Protein AF-0000000068389224 (afdb_homodimer)

Radius of gyration: 17.7 Å; Cα contacts (8 Å, |Δi|>4): 353; chains: 2; bounding box: 31×52×35 Å

pLDDT: mean 90.7, std 8.37, range [50.19, 97.94]

Foldseek 3Di:
DQDPPAAWDADPVRQKIKGQHSVQKMAIAGHPRGSPWIFGWDDDPPDMDTDTPVDDDWDWDDPDPFWIDTPNDIGGDDD/DQDPPAAWDADPVRQKIKGQHSVQKMAIAGHPRGSPWIFGWDDDPHDMDTDTPVDDDWDWDDPDPFWIDTPNDIGGDDD

Secondary structure (DSSP, 8-state):
---TT-EEEEETTS-EEEEE-TTSEEEEEETTEEEEEEEEEEEETTEEEEEETTS-EEEEEEEETTEEEETTEEEEEE-/---TT-EEEEETTS-EEEEE-TTSEEEEEETTEEEEEEEEEEEETTEEEEEETTS-EEEEEEEETTEEEETTEEEEEE-

Organism: Agrobacterium fabrum (strain C58 / ATCC 33970) (NCBI:txid176299)

Structure (mmCIF, N/CA/C/O backbone):
data_AF-0000000068389224-model_v1
#
loop_
_entity.id
_entity.type
_entity.pdbx_description
1 polymer 'Agrobacterium tumefaciens protein Atu4866'
#
loop_
_atom_site.group_PDB
_atom_site.id
_atom_site.type_symbol
_atom_site.label_atom_id
_atom_site.label_alt_id
_atom_site.label_comp_id
_atom_site.label_asym_id
_atom_site.label_entity_id
_atom_site.label_seq_id
_atom_site.pdbx_PDB_ins_code
_atom_site.Cartn_x
_atom_site.Cartn_y
_atom_site.Cartn_z
_atom_site.occupancy
_atom_site.B_iso_or_equiv
_atom_site.auth_seq_id
_atom_site.auth_comp_id
_atom_site.auth_asym_id
_atom_site.auth_atom_id
_atom_site.pdbx_PDB_model_num
ATOM 1 N N . MET A 1 1 ? -2.867 -9.984 12.797 1 50.19 1 MET A N 1
ATOM 2 C CA . MET A 1 1 ? -2.145 -11.25 12.719 1 50.19 1 MET A CA 1
ATOM 3 C C . MET A 1 1 ? -1.495 -11.43 11.352 1 50.19 1 MET A C 1
ATOM 5 O O . MET A 1 1 ? -2 -10.922 10.352 1 50.19 1 MET A O 1
ATOM 9 N N . GLN A 1 2 ? -0.169 -11.75 11.273 1 74.44 2 GLN A N 1
ATOM 10 C CA . GLN A 1 2 ? 0.555 -11.977 10.023 1 74.44 2 GLN A CA 1
ATOM 11 C C . GLN A 1 2 ? -0.092 -13.094 9.211 1 74.44 2 GLN A C 1
ATOM 13 O O . GLN A 1 2 ? -0.485 -14.125 9.758 1 74.44 2 GLN A O 1
ATOM 18 N N . HIS A 1 3 ? -0.631 -12.82 8.133 1 87 3 HIS A N 1
ATOM 19 C CA . HIS A 1 3 ? -1.181 -13.844 7.25 1 87 3 HIS A CA 1
ATOM 20 C C . HIS A 1 3 ? -0.167 -14.953 6.996 1 87 3 HIS A C 1
ATOM 22 O O . HIS A 1 3 ? 1.04 -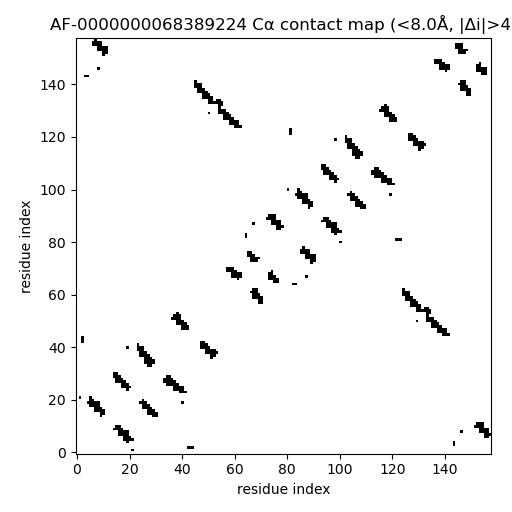14.742 7.129 1 87 3 HIS A O 1
ATOM 28 N N . PRO A 1 4 ? -0.625 -16.234 6.711 1 93.38 4 PRO A N 1
ATOM 29 C CA . PRO A 1 4 ? 0.262 -17.391 6.59 1 93.38 4 PRO A CA 1
ATOM 30 C C . PRO A 1 4 ? 0.916 -17.484 5.215 1 93.38 4 PRO A C 1
ATOM 32 O O . PRO A 1 4 ? 1.552 -18.5 4.902 1 93.38 4 PRO A O 1
ATOM 35 N N . TYR A 1 5 ? 0.88 -16.453 4.418 1 96.31 5 TYR A N 1
ATOM 36 C CA . TYR A 1 5 ? 1.229 -16.609 3.008 1 96.31 5 TYR A CA 1
ATOM 37 C C . TYR A 1 5 ? 2.609 -16.031 2.721 1 96.31 5 TYR A C 1
ATOM 39 O O . TYR A 1 5 ? 3.039 -15.977 1.565 1 96.31 5 TYR A O 1
ATOM 47 N N . VAL A 1 6 ? 3.322 -15.625 3.676 1 96.25 6 VAL A N 1
ATOM 48 C CA . VAL A 1 6 ? 4.699 -15.172 3.488 1 96.25 6 VAL A CA 1
ATOM 49 C C . VAL A 1 6 ? 5.52 -16.281 2.834 1 96.25 6 VAL A C 1
ATOM 51 O O . VAL A 1 6 ? 5.395 -17.453 3.199 1 96.25 6 VAL A O 1
ATOM 54 N N . GLY A 1 7 ? 6.375 -15.922 1.866 1 96.69 7 GLY A N 1
ATOM 55 C CA . GLY A 1 7 ? 7.207 -16.906 1.184 1 96.69 7 GLY A CA 1
ATOM 56 C C . GLY A 1 7 ? 7.32 -16.656 -0.308 1 96.69 7 GLY A C 1
ATOM 57 O O . GLY A 1 7 ? 7.004 -15.562 -0.786 1 96.69 7 GLY A O 1
ATOM 58 N N . ILE A 1 8 ? 7.855 -17.641 -0.948 1 97.94 8 ILE A N 1
ATOM 59 C CA . ILE A 1 8 ? 8.133 -17.516 -2.375 1 97.94 8 ILE A CA 1
ATOM 60 C C . ILE A 1 8 ? 7.035 -18.219 -3.178 1 97.94 8 ILE A C 1
ATOM 62 O O . ILE A 1 8 ? 6.668 -19.359 -2.883 1 97.94 8 ILE A O 1
ATOM 66 N N . TRP A 1 9 ? 6.52 -17.562 -4.145 1 97.81 9 TRP A N 1
ATOM 67 C CA . TRP A 1 9 ? 5.477 -18.031 -5.051 1 97.81 9 TRP A CA 1
ATOM 68 C C . TRP A 1 9 ? 5.949 -17.984 -6.5 1 97.81 9 TRP A C 1
ATOM 70 O O . TRP A 1 9 ? 6.492 -16.969 -6.949 1 97.81 9 TRP A O 1
ATOM 80 N N . VAL A 1 10 ? 5.758 -19.031 -7.215 1 97.75 10 VAL A N 1
ATOM 81 C CA . VAL A 1 10 ? 6.297 -19.172 -8.562 1 97.75 10 VAL A CA 1
ATOM 82 C C . VAL A 1 10 ? 5.207 -19.656 -9.516 1 97.75 10 VAL A C 1
ATOM 84 O O . VAL A 1 10 ? 4.395 -20.516 -9.148 1 97.75 10 VAL A O 1
ATOM 87 N N . THR A 1 11 ? 5.207 -19.078 -10.758 1 97.25 11 THR A N 1
ATOM 88 C CA . THR A 1 11 ? 4.258 -19.547 -11.758 1 97.25 11 THR A CA 1
ATOM 89 C C . THR A 1 11 ? 4.609 -20.969 -12.211 1 97.25 11 THR A C 1
ATOM 91 O O . THR A 1 11 ? 5.742 -21.422 -12.023 1 97.25 11 THR A O 1
ATOM 94 N N . ALA A 1 12 ? 3.58 -21.625 -12.758 1 93.31 12 ALA A N 1
ATOM 95 C CA . ALA A 1 12 ? 3.748 -23.016 -13.164 1 93.31 12 ALA A CA 1
ATOM 96 C C . ALA A 1 12 ? 4.922 -23.156 -14.133 1 93.31 12 ALA A C 1
ATOM 98 O O . ALA A 1 12 ? 5.648 -24.156 -14.086 1 93.31 12 ALA A O 1
ATOM 99 N N . ASP A 1 13 ? 5.102 -22.141 -14.93 1 93.19 13 ASP A N 1
ATOM 100 C CA . ASP A 1 13 ? 6.156 -22.219 -15.938 1 93.19 13 ASP A CA 1
ATOM 101 C C . ASP A 1 13 ? 7.496 -21.766 -15.367 1 93.19 13 ASP A C 1
ATOM 103 O O . ASP A 1 13 ? 8.516 -21.797 -16.062 1 93.19 13 ASP A O 1
ATOM 107 N N . GLY A 1 14 ? 7.504 -21.375 -14.18 1 94.06 14 GLY A N 1
ATOM 108 C CA . GLY A 1 14 ? 8.734 -20.984 -13.508 1 94.06 14 GLY A CA 1
ATOM 109 C C . GLY A 1 14 ? 9.258 -19.625 -13.945 1 94.06 14 GLY A C 1
ATOM 110 O O . GLY A 1 14 ? 10.336 -19.219 -13.531 1 94.06 14 GLY A O 1
ATOM 111 N N . ARG A 1 15 ? 8.586 -18.859 -14.727 1 94.06 15 ARG A N 1
ATOM 112 C CA . ARG A 1 15 ? 9.078 -17.641 -15.344 1 94.06 15 ARG A CA 1
ATOM 113 C C . ARG A 1 15 ? 8.938 -16.453 -14.391 1 94.06 15 ARG A C 1
ATOM 115 O O . ARG A 1 15 ? 9.703 -15.492 -14.469 1 94.06 15 ARG A O 1
ATOM 122 N N . ILE A 1 16 ? 7.887 -16.469 -13.625 1 95.06 16 ILE A N 1
ATOM 123 C CA . ILE A 1 16 ? 7.645 -15.375 -12.688 1 95.06 16 ILE A CA 1
ATOM 124 C C . ILE A 1 16 ? 7.793 -15.883 -11.258 1 95.06 16 ILE A C 1
ATOM 126 O O . ILE A 1 16 ? 7.191 -16.891 -10.883 1 95.06 16 ILE A O 1
ATOM 130 N N . ARG A 1 17 ? 8.641 -15.219 -10.5 1 96.38 17 ARG A N 1
ATOM 131 C CA . ARG A 1 17 ? 8.914 -15.531 -9.102 1 96.38 17 ARG A CA 1
ATOM 132 C C . ARG A 1 17 ? 8.641 -14.32 -8.211 1 96.38 17 ARG A C 1
ATOM 134 O O . ARG A 1 17 ? 9.219 -13.25 -8.414 1 96.38 17 ARG A O 1
ATOM 141 N N . GLN A 1 18 ? 7.75 -14.539 -7.309 1 96.94 18 GLN A N 1
ATOM 142 C CA . GLN A 1 18 ? 7.383 -13.461 -6.395 1 96.94 18 GLN A CA 1
ATOM 143 C C . GLN A 1 18 ? 7.652 -13.859 -4.945 1 96.94 18 GLN A C 1
ATOM 145 O O . GLN A 1 18 ? 7.242 -14.93 -4.5 1 96.94 18 GLN A O 1
ATOM 150 N N . GLU A 1 19 ? 8.305 -12.984 -4.258 1 97.44 19 GLU A N 1
ATOM 151 C CA . GLU A 1 19 ? 8.516 -13.164 -2.826 1 97.44 19 GLU A CA 1
ATOM 152 C C . GLU A 1 19 ? 7.621 -12.234 -2.014 1 97.44 19 GLU A C 1
ATOM 154 O O . GLU A 1 19 ? 7.676 -11.016 -2.184 1 97.44 19 GLU A O 1
ATOM 159 N N . LEU A 1 20 ? 6.75 -12.82 -1.225 1 96.81 20 LEU A N 1
ATOM 160 C CA . LEU A 1 20 ? 6.004 -12.07 -0.22 1 96.81 20 LEU A CA 1
ATOM 161 C C . LEU A 1 20 ? 6.773 -12.008 1.097 1 96.81 20 LEU A C 1
ATOM 163 O O . LEU A 1 20 ? 6.969 -13.039 1.75 1 96.81 20 LEU A O 1
ATOM 167 N N . LEU A 1 21 ? 7.176 -10.828 1.477 1 95.75 21 LEU A N 1
ATOM 168 C CA . LEU A 1 21 ? 8 -10.633 2.664 1 95.75 21 LEU A CA 1
ATOM 169 C C . LEU A 1 21 ? 7.137 -10.328 3.883 1 95.75 21 LEU A C 1
ATOM 171 O O . LEU A 1 21 ? 6.039 -9.781 3.748 1 95.75 21 LEU A O 1
ATOM 175 N N . PRO A 1 22 ? 7.633 -10.617 5.066 1 92.94 22 PRO A N 1
ATOM 176 C CA . PRO A 1 22 ? 6.848 -10.422 6.289 1 92.94 22 PRO A CA 1
ATOM 177 C C . PRO A 1 22 ? 6.566 -8.945 6.574 1 92.94 22 PRO A C 1
ATOM 179 O O . PRO A 1 22 ? 5.664 -8.625 7.355 1 92.94 22 PRO A O 1
ATOM 182 N N . ASN A 1 23 ? 7.277 -8.102 5.914 1 85.62 23 ASN A N 1
ATOM 183 C CA . ASN A 1 23 ? 7.086 -6.684 6.188 1 85.62 23 ASN A CA 1
ATOM 184 C C . ASN A 1 23 ? 6.035 -6.074 5.266 1 85.62 23 ASN A C 1
ATOM 186 O O . ASN A 1 23 ? 5.879 -4.852 5.219 1 85.62 23 ASN A O 1
ATOM 190 N N . GLY A 1 24 ? 5.422 -6.906 4.48 1 89.31 24 GLY A N 1
ATOM 191 C CA . GLY A 1 24 ? 4.332 -6.426 3.645 1 89.31 24 GLY A CA 1
ATOM 192 C C . GLY A 1 24 ? 4.785 -6 2.26 1 89.31 24 GLY A C 1
ATOM 193 O O . GLY A 1 24 ? 4.004 -5.434 1.492 1 89.31 24 GLY A O 1
ATOM 194 N N . ARG A 1 25 ? 6.031 -6.238 2.057 1 90.69 25 ARG A N 1
ATOM 195 C CA . ARG A 1 25 ? 6.543 -5.918 0.728 1 90.69 25 ARG A CA 1
ATOM 196 C C . ARG A 1 25 ? 6.609 -7.164 -0.148 1 90.69 25 ARG A C 1
ATOM 198 O O . ARG A 1 25 ? 6.648 -8.289 0.362 1 90.69 25 ARG A O 1
ATOM 205 N N . TYR A 1 26 ? 6.562 -7.012 -1.449 1 94.31 26 TYR A N 1
ATOM 206 C CA . TYR A 1 26 ? 6.828 -8.102 -2.383 1 94.31 26 TYR A CA 1
ATOM 207 C C . TYR A 1 26 ? 7.902 -7.707 -3.387 1 94.31 26 TYR A C 1
ATOM 209 O O . TYR A 1 26 ? 8.133 -6.52 -3.625 1 94.31 26 TYR A O 1
ATOM 217 N N . ASP A 1 27 ? 8.602 -8.664 -3.859 1 96.12 27 ASP A N 1
ATOM 218 C CA . ASP A 1 27 ? 9.602 -8.57 -4.918 1 96.12 27 ASP A CA 1
ATOM 219 C C . ASP A 1 27 ? 9.367 -9.641 -5.988 1 96.12 27 ASP A C 1
ATOM 221 O O . ASP A 1 27 ? 9.281 -10.828 -5.676 1 96.12 27 ASP A O 1
ATOM 225 N N . GLU A 1 28 ? 9.18 -9.156 -7.23 1 95.44 28 GLU A N 1
ATOM 226 C CA . GLU A 1 28 ? 8.867 -10.078 -8.32 1 95.44 28 GLU A CA 1
ATOM 227 C C . GLU A 1 28 ? 9.961 -10.062 -9.391 1 95.44 28 GLU A C 1
ATOM 229 O O . GLU A 1 28 ? 10.383 -8.992 -9.836 1 95.44 28 GLU A O 1
ATOM 234 N N . ALA A 1 29 ? 10.438 -11.266 -9.641 1 95.75 29 ALA A N 1
ATOM 235 C CA . ALA A 1 29 ? 11.383 -11.477 -10.742 1 95.75 29 ALA A CA 1
ATOM 236 C C . ALA A 1 29 ? 10.688 -12.109 -11.945 1 95.75 29 ALA A C 1
ATOM 238 O O . ALA A 1 29 ? 9.82 -12.977 -11.789 1 95.75 29 ALA A O 1
ATOM 239 N N . ARG A 1 30 ? 10.992 -11.672 -13.07 1 94.69 30 ARG A N 1
ATOM 240 C CA . ARG A 1 30 ? 10.477 -12.219 -14.32 1 94.69 30 ARG A CA 1
ATOM 241 C C . ARG A 1 30 ? 11.609 -12.648 -15.242 1 94.69 30 ARG A C 1
ATOM 243 O O . ARG A 1 30 ? 12.25 -11.805 -15.883 1 94.69 30 ARG A O 1
ATOM 250 N N . GLY A 1 31 ? 11.602 -14 -15.375 1 93.12 31 GLY A N 1
ATOM 251 C CA . GLY A 1 31 ? 12.727 -14.508 -16.156 1 93.12 31 GLY A CA 1
ATOM 252 C C . GLY A 1 31 ? 14.07 -14.102 -15.594 1 93.12 31 GLY A C 1
ATOM 253 O O . GLY A 1 31 ? 14.375 -14.383 -14.43 1 93.12 31 GLY A O 1
ATOM 254 N N . ASN A 1 32 ? 14.805 -13.414 -16.391 1 91.69 32 ASN A N 1
ATOM 255 C CA . ASN A 1 32 ? 16.141 -13.008 -15.992 1 91.69 32 ASN A CA 1
ATOM 256 C C . ASN A 1 32 ? 16.141 -11.633 -15.328 1 91.69 32 ASN A C 1
ATOM 258 O O . ASN A 1 32 ? 17.172 -11.156 -14.867 1 91.69 32 ASN A O 1
ATOM 262 N N . ARG A 1 33 ? 15.094 -11.047 -15.391 1 92.19 33 ARG A N 1
ATOM 263 C CA . ARG A 1 33 ? 14.984 -9.734 -14.766 1 92.19 33 ARG A CA 1
ATOM 264 C C . ARG A 1 33 ? 14.664 -9.852 -13.281 1 92.19 33 ARG A C 1
ATOM 266 O O . ARG A 1 33 ? 13.523 -10.141 -12.906 1 92.19 33 ARG A O 1
ATOM 273 N N . LYS A 1 34 ? 15.648 -9.57 -12.5 1 93.44 34 LYS A N 1
ATOM 274 C CA . LYS A 1 34 ? 15.438 -9.57 -11.055 1 93.44 34 LYS A CA 1
ATOM 275 C C . LYS A 1 34 ? 14.734 -8.297 -10.602 1 93.44 34 LYS A C 1
ATOM 277 O O . LYS A 1 34 ? 14.891 -7.238 -11.219 1 93.44 34 LYS A O 1
ATOM 282 N N . SER A 1 35 ? 13.922 -8.406 -9.609 1 94.56 35 SER A N 1
ATOM 283 C CA . SER A 1 35 ? 13.211 -7.262 -9.039 1 94.56 35 SER A CA 1
ATOM 284 C C . SER A 1 35 ? 12.492 -6.465 -10.125 1 94.56 35 SER A C 1
ATOM 286 O O . SER A 1 35 ? 12.562 -5.234 -10.148 1 94.56 35 SER A O 1
ATOM 288 N N . ALA A 1 36 ? 11.961 -7.145 -11.109 1 90.75 36 ALA A N 1
ATOM 289 C CA . ALA A 1 36 ? 11.188 -6.52 -12.18 1 90.75 36 ALA A CA 1
ATOM 290 C C . ALA A 1 36 ? 10.07 -5.652 -11.609 1 90.75 36 ALA A C 1
ATOM 292 O O . ALA A 1 36 ? 9.773 -4.582 -12.148 1 90.75 36 ALA A O 1
ATOM 293 N N . TYR A 1 37 ? 9.344 -6.152 -10.617 1 89.06 37 TYR A N 1
ATOM 294 C CA . TYR A 1 37 ? 8.281 -5.422 -9.93 1 89.06 37 TYR A CA 1
ATOM 295 C C . TYR A 1 37 ? 8.445 -5.516 -8.414 1 89.06 37 TYR A C 1
ATOM 297 O O . TYR A 1 37 ? 8.719 -6.594 -7.883 1 89.06 37 TYR A O 1
ATOM 305 N N . GLN A 1 38 ? 8.445 -4.406 -7.754 1 90.75 38 GLN A N 1
ATOM 306 C CA . GLN A 1 38 ? 8.445 -4.293 -6.301 1 90.75 38 GLN A CA 1
AT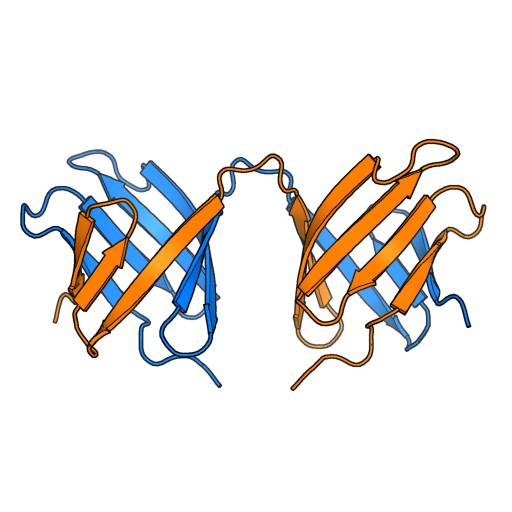OM 307 C C . GLN A 1 38 ? 7.293 -3.414 -5.82 1 90.75 38 GLN A C 1
ATOM 309 O O . GLN A 1 38 ? 6.848 -2.518 -6.539 1 90.75 38 GLN A O 1
ATOM 314 N N . GLY A 1 39 ? 6.824 -3.793 -4.672 1 87.62 39 GLY A N 1
ATOM 315 C CA . GLY A 1 39 ? 5.77 -2.99 -4.078 1 87.62 39 GLY A CA 1
ATOM 316 C C . GLY A 1 39 ? 5.285 -3.531 -2.746 1 87.62 39 GLY A C 1
ATOM 317 O O . GLY A 1 39 ? 6.02 -4.234 -2.051 1 87.62 39 GLY A O 1
ATOM 318 N N . ARG A 1 40 ? 4.211 -3.113 -2.346 1 87.06 40 ARG A N 1
ATOM 319 C CA . ARG A 1 40 ? 3.582 -3.551 -1.104 1 87.06 40 ARG A CA 1
ATOM 320 C C . ARG A 1 40 ? 2.396 -4.469 -1.385 1 87.06 40 ARG A C 1
ATOM 322 O O . ARG A 1 40 ? 1.831 -4.445 -2.48 1 87.06 40 ARG A O 1
ATOM 329 N N . TYR A 1 41 ? 2.086 -5.273 -0.453 1 88.44 41 TYR A N 1
ATOM 330 C CA . TYR A 1 41 ? 0.876 -6.082 -0.534 1 88.44 41 TYR A CA 1
ATOM 331 C C . TYR A 1 41 ? 0.179 -6.16 0.819 1 88.44 41 TYR A C 1
ATOM 333 O O . TYR A 1 41 ? 0.796 -5.91 1.857 1 88.44 41 TYR A O 1
ATOM 341 N N . GLU A 1 42 ? -1.075 -6.406 0.81 1 85.62 42 GLU A N 1
ATOM 342 C CA . GLU A 1 42 ? -1.892 -6.695 1.984 1 85.62 42 GLU A CA 1
ATOM 343 C C . GLU A 1 42 ? -2.777 -7.918 1.752 1 85.62 42 GLU A C 1
ATOM 345 O O . GLU A 1 42 ? -3.33 -8.094 0.664 1 85.62 42 GLU A O 1
ATOM 350 N N . VAL A 1 43 ? -2.904 -8.711 2.879 1 89.44 43 VAL A N 1
ATOM 351 C CA . VAL A 1 43 ? -3.766 -9.883 2.803 1 89.44 43 VAL A CA 1
ATOM 352 C C . VAL A 1 43 ? -4.949 -9.727 3.756 1 89.44 43 VAL A C 1
ATOM 354 O O . VAL A 1 43 ? -4.766 -9.398 4.93 1 89.44 43 VAL A O 1
ATOM 357 N N . ARG A 1 44 ? -6.086 -9.945 3.254 1 84.06 44 ARG A N 1
ATOM 358 C CA . ARG A 1 44 ? -7.32 -10.023 4.027 1 84.06 44 ARG A CA 1
ATOM 359 C C . ARG A 1 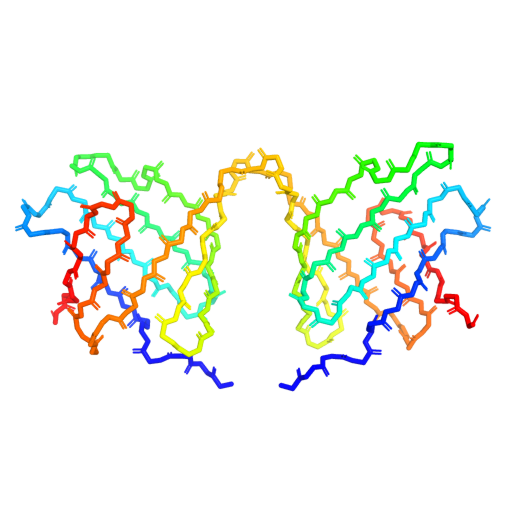44 ? -8.047 -11.336 3.768 1 84.06 44 ARG A C 1
ATOM 361 O O . ARG A 1 44 ? -8.664 -11.516 2.711 1 84.06 44 ARG A O 1
ATOM 368 N N . GLY A 1 45 ? -7.977 -12.141 4.883 1 91.31 45 GLY A N 1
ATOM 369 C CA . GLY A 1 45 ? -8.461 -13.484 4.621 1 91.31 45 GLY A CA 1
ATOM 370 C C . GLY A 1 45 ? -7.664 -14.211 3.547 1 91.31 45 GLY A C 1
ATOM 371 O O . GLY A 1 45 ? -6.457 -14.414 3.695 1 91.31 45 GLY A O 1
ATOM 372 N N . ALA A 1 46 ? -8.367 -14.539 2.424 1 94.31 46 ALA A N 1
ATOM 373 C CA . ALA A 1 46 ? -7.703 -15.234 1.323 1 94.31 46 ALA A CA 1
ATOM 374 C C . ALA A 1 46 ? -7.473 -14.297 0.141 1 94.31 46 ALA A C 1
ATOM 376 O O . ALA A 1 46 ? -7.09 -14.742 -0.945 1 94.31 46 ALA A O 1
ATOM 377 N N . HIS A 1 47 ? -7.711 -13.008 0.311 1 92.56 47 HIS A N 1
ATOM 378 C CA . HIS A 1 47 ? -7.57 -12.023 -0.751 1 92.56 47 HIS A CA 1
ATOM 379 C C . HIS A 1 47 ? -6.309 -11.188 -0.559 1 92.56 47 HIS A C 1
ATOM 381 O O . HIS A 1 47 ? -6 -10.766 0.56 1 92.56 47 HIS A O 1
ATOM 387 N N . ILE A 1 48 ? -5.633 -11 -1.721 1 93.06 48 ILE A N 1
ATOM 388 C CA . ILE A 1 48 ? -4.418 -10.195 -1.663 1 93.06 48 ILE A CA 1
ATOM 389 C C . ILE A 1 48 ? -4.551 -9 -2.604 1 93.06 48 ILE A C 1
ATOM 391 O O . ILE A 1 48 ? -5.062 -9.133 -3.719 1 93.06 48 ILE A O 1
ATOM 395 N N . ASN A 1 49 ? -4.082 -7.809 -2.125 1 88.12 49 ASN A N 1
ATOM 396 C CA . ASN A 1 49 ? -3.934 -6.602 -2.928 1 88.12 49 ASN A CA 1
ATOM 397 C C . ASN A 1 49 ? -2.469 -6.188 -3.051 1 88.12 49 ASN A C 1
ATOM 399 O O . ASN A 1 49 ? -1.716 -6.258 -2.078 1 88.12 49 ASN A O 1
ATOM 403 N N . TYR A 1 50 ? -2.094 -5.812 -4.328 1 89.12 50 TYR A N 1
ATOM 404 C CA . TYR A 1 50 ? -0.74 -5.352 -4.617 1 89.12 50 TYR A CA 1
ATOM 405 C C . TYR A 1 50 ? -0.734 -3.871 -4.984 1 89.12 50 TYR A C 1
ATOM 407 O O . TYR A 1 50 ? -1.631 -3.396 -5.684 1 89.12 50 TYR A O 1
ATOM 415 N N . TRP A 1 51 ? 0.348 -3.182 -4.535 1 83.25 51 TRP A N 1
ATOM 416 C CA . TRP A 1 51 ? 0.642 -1.806 -4.918 1 83.25 51 TRP A CA 1
ATOM 417 C C . TRP A 1 51 ? 2.096 -1.66 -5.355 1 83.25 51 TRP A C 1
ATOM 419 O O . TRP A 1 51 ? 3.014 -1.848 -4.551 1 83.25 51 TRP A O 1
ATOM 429 N N . ASP A 1 52 ? 2.215 -1.319 -6.617 1 82.06 52 ASP A N 1
ATOM 430 C CA . ASP A 1 52 ? 3.582 -1.155 -7.098 1 82.06 52 ASP A CA 1
ATOM 431 C C . ASP A 1 52 ? 4.207 0.125 -6.547 1 82.06 52 ASP A C 1
ATOM 433 O O . ASP A 1 52 ? 3.494 1.052 -6.156 1 82.06 52 ASP A O 1
ATOM 437 N N . ASP A 1 53 ? 5.508 0.1 -6.406 1 78.94 53 ASP A N 1
ATOM 438 C CA . ASP A 1 53 ? 6.227 1.277 -5.926 1 78.94 53 ASP A CA 1
ATOM 439 C C . ASP A 1 53 ? 6.156 2.414 -6.941 1 78.94 53 ASP A C 1
ATOM 441 O O . ASP A 1 53 ? 6.488 3.559 -6.621 1 78.94 53 ASP A O 1
ATOM 445 N N . THR A 1 54 ? 5.887 2.109 -8.141 1 71.06 54 THR A N 1
ATOM 446 C CA . THR A 1 54 ? 5.887 3.16 -9.156 1 71.06 54 THR A CA 1
ATOM 447 C C . THR A 1 54 ? 4.805 4.195 -8.859 1 71.06 54 THR A C 1
ATOM 449 O O . THR A 1 54 ? 4.789 5.273 -9.453 1 71.06 54 THR A O 1
ATOM 452 N N . GLY A 1 55 ? 4.109 3.963 -7.84 1 65.5 55 GLY A N 1
ATOM 453 C CA . GLY A 1 55 ? 3.109 4.949 -7.457 1 65.5 55 GLY A CA 1
ATOM 454 C C . GLY A 1 55 ? 3.6 5.91 -6.391 1 65.5 55 GLY A C 1
ATOM 455 O O . GLY A 1 55 ? 4.695 5.742 -5.855 1 65.5 55 GLY A O 1
ATOM 456 N N . PHE A 1 56 ? 2.969 7.035 -6.309 1 68.81 56 PHE A N 1
ATOM 457 C CA . PHE A 1 56 ? 3.277 8.031 -5.289 1 68.81 56 PHE A CA 1
ATOM 458 C C . PHE A 1 56 ? 2.965 7.5 -3.896 1 68.81 56 PHE A C 1
ATOM 460 O O . PHE A 1 56 ? 1.844 7.059 -3.631 1 68.81 56 PHE A O 1
ATOM 467 N N . THR A 1 57 ? 4.109 7.277 -3.213 1 77.94 57 THR A N 1
ATOM 468 C CA . THR A 1 57 ? 3.939 6.934 -1.806 1 77.94 57 THR A CA 1
ATOM 469 C C . THR A 1 57 ? 4.23 8.141 -0.916 1 77.94 57 THR A C 1
ATOM 471 O O . THR A 1 57 ? 5.055 8.984 -1.26 1 77.94 57 THR A O 1
ATOM 474 N N . ALA A 1 58 ? 3.34 8.273 0.156 1 84.12 58 ALA A N 1
ATOM 475 C CA . ALA A 1 58 ? 3.58 9.266 1.201 1 84.12 58 ALA A CA 1
ATOM 476 C C . ALA A 1 58 ? 3.391 8.656 2.588 1 84.12 58 ALA A C 1
ATOM 478 O O . ALA A 1 58 ? 2.854 7.555 2.721 1 84.12 58 ALA A O 1
ATOM 479 N N . ASP A 1 59 ? 4.113 9.312 3.525 1 91.12 59 ASP A N 1
ATOM 480 C CA . ASP A 1 59 ? 3.938 8.836 4.895 1 91.12 59 ASP A CA 1
ATOM 481 C C . ASP A 1 59 ? 3.742 10 5.859 1 91.12 59 ASP A C 1
ATOM 483 O O . ASP A 1 59 ? 3.873 11.164 5.473 1 91.12 59 ASP A O 1
ATOM 487 N N . GLY A 1 60 ? 3.281 9.609 7.148 1 93.44 60 GLY A N 1
ATOM 488 C CA . GLY A 1 60 ? 3.059 10.555 8.227 1 93.44 60 GLY A CA 1
ATOM 489 C C . GLY A 1 60 ? 3.029 9.906 9.594 1 93.44 60 GLY A C 1
ATOM 490 O O . GLY A 1 60 ? 3.156 8.68 9.711 1 93.44 60 GLY A O 1
ATOM 491 N N . ASP A 1 61 ? 2.992 10.719 10.547 1 96.06 61 ASP A N 1
ATOM 492 C CA . ASP A 1 61 ? 2.947 10.258 11.93 1 96.06 61 ASP A CA 1
ATOM 493 C C . ASP A 1 61 ? 1.845 10.961 12.711 1 96.06 61 ASP A C 1
ATOM 495 O O . ASP A 1 61 ? 1.749 12.195 12.688 1 96.06 61 ASP A O 1
ATOM 499 N N . PHE A 1 62 ? 1.057 10.086 13.336 1 97.12 62 PHE A N 1
ATOM 500 C CA . PHE A 1 62 ? 0.142 10.648 14.32 1 97.12 62 PHE A CA 1
ATOM 501 C C . PHE A 1 62 ? 0.884 11.008 15.602 1 97.12 62 PHE A C 1
ATOM 503 O O . PHE A 1 62 ? 1.352 10.125 16.328 1 97.12 62 PHE A O 1
ATOM 510 N N . VAL A 1 63 ? 0.988 12.273 15.898 1 97.31 63 VAL A N 1
ATOM 511 C CA . VAL A 1 63 ? 1.757 12.695 17.062 1 97.31 63 VAL A CA 1
ATOM 512 C C . VAL A 1 63 ? 0.844 12.766 18.297 1 97.31 63 VAL A C 1
ATOM 514 O O . VAL A 1 63 ? 1.321 12.852 19.422 1 97.31 63 VAL A O 1
ATOM 517 N N . SER A 1 64 ? -0.438 12.734 18.109 1 96.69 64 SER A N 1
ATOM 518 C CA . SER A 1 64 ? -1.495 12.57 19.094 1 96.69 64 SER A CA 1
ATOM 519 C C . SER A 1 64 ? -2.754 11.984 18.469 1 96.69 64 SER A C 1
ATOM 521 O O . SER A 1 64 ? -2.762 11.641 17.281 1 96.69 64 SER A O 1
ATOM 523 N N . ALA A 1 65 ? -3.854 11.844 19.234 1 96 65 ALA A N 1
ATOM 524 C CA . ALA A 1 65 ? -5.117 11.312 18.719 1 96 65 ALA A CA 1
ATOM 525 C C . ALA A 1 65 ? -5.75 12.266 17.719 1 96 65 ALA A C 1
ATOM 527 O O . ALA A 1 65 ? -6.594 11.859 16.906 1 96 65 ALA A O 1
ATOM 528 N N . ASN A 1 66 ? -5.277 13.516 17.719 1 97.62 66 ASN A N 1
ATOM 529 C CA . ASN A 1 66 ? -5.953 14.508 16.891 1 97.62 66 ASN A CA 1
ATOM 530 C C . ASN A 1 66 ? -4.965 15.312 16.047 1 97.62 66 ASN A C 1
ATOM 532 O O . ASN A 1 66 ? -5.301 16.375 15.539 1 97.62 66 ASN A O 1
ATOM 536 N N . GLU A 1 67 ? -3.861 14.836 15.945 1 97.69 67 GLU A N 1
ATOM 537 C CA . GLU A 1 67 ? -2.852 15.547 15.172 1 97.69 67 GLU A CA 1
ATOM 538 C C . GLU A 1 67 ? -2.018 14.594 14.336 1 97.69 67 GLU A C 1
ATOM 540 O O . GLU A 1 67 ? -1.502 13.594 14.844 1 97.69 67 GLU A O 1
ATOM 545 N N . LEU A 1 68 ? -1.913 14.891 12.977 1 97.5 68 LEU A N 1
ATOM 546 C CA . LEU A 1 68 ? -1.167 14.117 11.992 1 97.5 68 LEU A CA 1
ATOM 547 C C . LEU A 1 68 ? -0.131 14.977 11.289 1 97.5 68 LEU A C 1
ATOM 549 O O . LEU A 1 68 ? -0.453 16.062 10.797 1 97.5 68 LEU A O 1
ATOM 553 N N . HIS A 1 69 ? 1.114 14.625 11.32 1 96.38 69 HIS A N 1
ATOM 554 C CA . HIS A 1 69 ? 2.176 15.242 10.531 1 96.38 69 HIS A CA 1
ATOM 555 C C . HIS A 1 69 ? 2.465 14.422 9.273 1 96.38 69 HIS A C 1
ATOM 557 O O . HIS A 1 69 ? 2.814 13.25 9.359 1 96.38 69 HIS A O 1
ATOM 563 N N . HIS A 1 70 ? 2.293 15.109 8.148 1 92.69 70 HIS A N 1
ATOM 564 C CA . HIS A 1 70 ? 2.477 14.438 6.867 1 92.69 70 HIS A CA 1
ATOM 565 C C . HIS A 1 70 ? 2.947 15.414 5.797 1 92.69 70 HIS A C 1
ATOM 567 O O . HIS A 1 70 ? 2.314 16.453 5.57 1 92.69 70 HIS A O 1
ATOM 573 N N . GLY A 1 71 ? 3.994 15.047 5.102 1 85.75 71 GLY A N 1
ATOM 574 C CA . GLY A 1 71 ? 4.449 15.828 3.961 1 85.75 71 GLY A CA 1
ATOM 575 C C . GLY A 1 71 ? 4.738 17.281 4.301 1 85.75 71 GLY A C 1
ATOM 576 O O . GLY A 1 71 ? 4.453 18.172 3.51 1 85.75 71 GLY A O 1
ATOM 577 N N . GLY A 1 72 ? 5.18 17.5 5.434 1 88.25 72 GLY A N 1
ATOM 578 C CA . GLY A 1 72 ? 5.469 18.859 5.836 1 88.25 72 GLY A CA 1
ATOM 579 C C . GLY A 1 72 ? 4.246 19.609 6.332 1 88.25 72 GLY A C 1
ATOM 580 O O . GLY A 1 72 ? 4.348 20.766 6.762 1 88.25 72 GLY A O 1
ATOM 581 N N . MET A 1 73 ? 3.152 18.953 6.293 1 93.75 73 MET A N 1
ATOM 582 C CA . MET A 1 73 ? 1.91 19.578 6.734 1 93.75 73 MET A CA 1
ATOM 583 C C . MET A 1 73 ? 1.466 19.016 8.078 1 93.75 73 MET A C 1
ATOM 585 O O . MET A 1 73 ? 1.896 17.922 8.477 1 93.75 73 MET A O 1
ATOM 589 N N . THR A 1 74 ? 0.673 19.797 8.734 1 95.88 74 THR A N 1
ATOM 590 C CA . THR A 1 74 ? 0.002 19.375 9.961 1 95.88 74 THR A CA 1
ATOM 591 C C . THR A 1 74 ? -1.512 19.344 9.766 1 95.88 74 THR A C 1
ATOM 593 O O . THR A 1 74 ? -2.111 20.344 9.367 1 95.88 74 THR A O 1
ATOM 596 N N . PHE A 1 75 ? -2.037 18.141 9.969 1 97.5 75 PHE A N 1
ATOM 597 C CA . PHE A 1 75 ? -3.48 17.953 9.898 1 97.5 75 PHE A CA 1
ATOM 598 C C . PHE A 1 75 ? -4.074 17.844 11.297 1 97.5 75 PHE A C 1
ATOM 600 O O . PHE A 1 75 ? -3.434 17.312 12.211 1 97.5 75 PHE A O 1
ATOM 607 N N . TYR A 1 76 ? -5.305 18.281 11.406 1 97.75 76 TYR A N 1
ATOM 608 C CA . TYR A 1 76 ? -6.078 18.141 12.633 1 97.75 76 TYR A CA 1
ATOM 609 C C . TYR A 1 76 ? -7.375 17.391 12.375 1 97.75 76 TYR A C 1
ATOM 611 O O . TYR A 1 76 ? -8.023 17.594 11.344 1 97.75 76 TYR A O 1
ATOM 619 N N . ARG A 1 77 ? -7.664 16.562 13.336 1 97.31 77 ARG A N 1
ATOM 620 C CA . ARG A 1 77 ? -8.898 15.797 13.211 1 97.31 77 ARG A CA 1
ATOM 621 C C . ARG A 1 77 ? -10.117 16.703 13.336 1 97.31 77 ARG A C 1
ATOM 623 O O . ARG A 1 77 ? -10.188 17.547 14.234 1 97.31 77 ARG A O 1
ATOM 630 N N . GLU A 1 78 ? -10.938 16.547 12.32 1 92.94 78 GLU A N 1
ATOM 631 C CA . GLU A 1 78 ? -12.172 17.328 12.422 1 92.94 78 GLU A CA 1
ATOM 632 C C . GLU A 1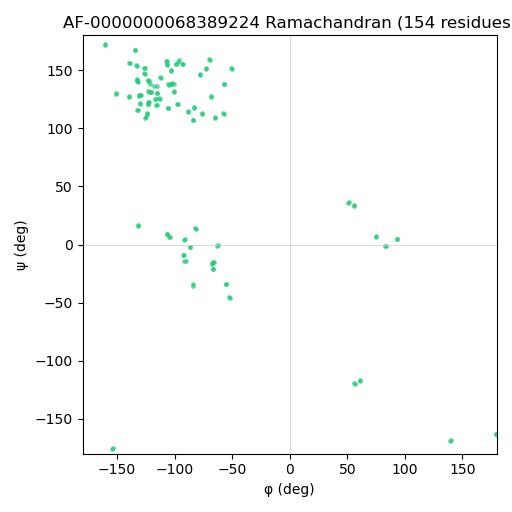 78 ? -13.203 16.609 13.281 1 92.94 78 GLU A C 1
ATOM 634 O O . GLU A 1 78 ? -13.43 15.398 13.117 1 92.94 78 GLU A O 1
ATOM 639 N N . LYS A 1 79 ? -13.641 17.156 14.406 1 75.5 79 LYS A N 1
ATOM 640 C CA . LYS A 1 79 ? -14.664 16.672 15.32 1 75.5 79 LYS A CA 1
ATOM 641 C C . LYS A 1 79 ? -16.047 16.719 14.68 1 75.5 79 LYS A C 1
ATOM 643 O O . LYS A 1 79 ? -16.312 17.578 13.844 1 75.5 79 LYS A O 1
ATOM 648 N N . MET B 1 1 ? -6.621 -5.09 14.391 1 50.31 1 MET B N 1
ATOM 649 C CA . MET B 1 1 ? -7.523 -4.137 15.031 1 50.31 1 MET B CA 1
ATOM 650 C C . MET B 1 1 ? -7.566 -2.824 14.258 1 50.31 1 MET B C 1
ATOM 652 O O . MET B 1 1 ? -6.59 -2.449 13.602 1 50.31 1 MET B O 1
ATOM 656 N N . GLN B 1 2 ? -8.766 -2.271 13.922 1 74.5 2 GLN B N 1
ATOM 657 C CA . GLN B 1 2 ? -8.945 -1.004 13.219 1 74.5 2 GLN B CA 1
ATOM 658 C C . GLN B 1 2 ? -8.281 0.142 13.977 1 74.5 2 GLN B C 1
ATOM 660 O O . GLN B 1 2 ? -8.375 0.217 15.203 1 74.5 2 GLN B O 1
ATOM 665 N N . HIS B 1 3 ? -7.285 0.717 13.484 1 87.19 3 HIS B N 1
ATOM 666 C CA . HIS B 1 3 ? -6.66 1.883 14.102 1 87.19 3 HIS B CA 1
ATOM 667 C C . HIS B 1 3 ? -7.695 2.951 14.438 1 87.19 3 HIS B C 1
ATOM 669 O O . HIS B 1 3 ? -8.773 2.992 13.828 1 87.19 3 HIS B O 1
ATOM 675 N N . PRO B 1 4 ? -7.477 3.797 15.477 1 93.44 4 PRO B N 1
ATOM 676 C CA . PRO B 1 4 ? -8.469 4.762 15.961 1 93.44 4 PRO B CA 1
ATOM 677 C C . PRO B 1 4 ? -8.5 6.043 15.133 1 93.44 4 PRO B C 1
ATOM 679 O O . PRO B 1 4 ? -9.148 7.016 15.523 1 93.44 4 PRO B O 1
ATOM 682 N N . TYR B 1 5 ? -7.891 6.07 13.969 1 96.38 5 TYR B N 1
ATOM 683 C CA . TYR B 1 5 ? -7.656 7.344 13.297 1 96.38 5 TYR B CA 1
ATOM 684 C C . TYR B 1 5 ? -8.633 7.539 12.141 1 96.38 5 TYR B C 1
ATOM 686 O O . TYR B 1 5 ? -8.531 8.516 11.398 1 96.38 5 TYR B O 1
ATOM 694 N N . VAL B 1 6 ? -9.578 6.691 11.969 1 96.31 6 VAL B N 1
ATOM 695 C CA . VAL B 1 6 ? -10.609 6.883 10.961 1 96.31 6 VAL B CA 1
ATOM 696 C C . VAL B 1 6 ? -11.312 8.219 11.188 1 96.31 6 VAL B C 1
ATOM 698 O O . VAL B 1 6 ? -11.617 8.578 12.328 1 96.31 6 VAL B O 1
ATOM 701 N N . GLY B 1 7 ? -11.586 8.977 10.102 1 96.75 7 GLY B N 1
ATOM 702 C CA . GLY B 1 7 ? -12.25 10.266 10.211 1 96.75 7 GLY B CA 1
ATOM 703 C C . GLY B 1 7 ? -11.68 11.312 9.281 1 96.75 7 GLY B C 1
ATOM 704 O O . GLY B 1 7 ? -10.961 10.984 8.336 1 96.75 7 GLY B O 1
ATOM 705 N N . ILE B 1 8 ? -12.086 12.508 9.539 1 97.94 8 ILE B N 1
ATOM 706 C CA . ILE B 1 8 ? -11.719 13.617 8.664 1 97.94 8 ILE B CA 1
ATOM 707 C C . ILE B 1 8 ? -10.562 14.406 9.289 1 97.94 8 ILE B C 1
ATOM 709 O O . ILE B 1 8 ? -10.609 14.758 10.469 1 97.94 8 ILE B O 1
ATOM 713 N N . TRP B 1 9 ? -9.602 14.664 8.508 1 97.81 9 TRP B N 1
ATOM 714 C CA . TRP B 1 9 ? -8.406 15.422 8.883 1 97.81 9 TRP B CA 1
ATOM 715 C C . TRP B 1 9 ? -8.219 16.625 7.977 1 97.81 9 TRP B C 1
ATOM 717 O O . TRP B 1 9 ? -8.289 16.516 6.75 1 97.81 9 TRP B O 1
ATOM 727 N N . VAL B 1 10 ? -7.965 17.766 8.578 1 97.75 10 VAL B N 1
ATOM 728 C CA . VAL B 1 10 ? -7.918 19.016 7.836 1 97.75 10 VAL B CA 1
ATOM 729 C C . VAL B 1 10 ? -6.672 19.812 8.227 1 97.75 10 VAL B C 1
ATOM 731 O O . VAL B 1 10 ? -6.293 19.844 9.398 1 97.75 10 VAL B O 1
ATOM 734 N N . THR B 1 11 ? -6.043 20.453 7.184 1 97.25 11 THR B N 1
ATOM 735 C CA . THR B 1 11 ? -4.895 21.297 7.488 1 97.25 11 THR B CA 1
ATOM 736 C C . THR B 1 11 ? -5.34 22.547 8.234 1 97.25 11 THR B C 1
ATOM 738 O O . THR B 1 11 ? -6.516 22.922 8.211 1 97.25 11 THR B O 1
ATOM 741 N N . ALA B 1 12 ? -4.332 23.141 8.93 1 93.44 12 ALA B N 1
ATOM 742 C CA . ALA B 1 12 ? -4.625 24.312 9.758 1 93.44 12 ALA B CA 1
ATOM 743 C C . ALA B 1 12 ? -5.293 25.406 8.938 1 93.44 12 ALA B C 1
ATOM 745 O O . ALA B 1 12 ? -6.176 26.109 9.445 1 93.44 12 ALA B O 1
ATOM 746 N N . ASP B 1 13 ? -4.898 25.484 7.699 1 93.19 13 ASP B N 1
ATOM 747 C CA . ASP B 1 13 ? -5.438 26.547 6.859 1 93.19 13 ASP B CA 1
ATOM 748 C C . ASP B 1 13 ? -6.754 26.125 6.211 1 93.19 13 ASP B C 1
ATOM 750 O O . ASP B 1 13 ? -7.375 26.906 5.492 1 93.19 13 ASP B O 1
ATOM 754 N N . GLY B 1 14 ? -7.152 24.953 6.457 1 94.12 14 GLY B N 1
ATOM 755 C CA . GLY B 1 14 ? -8.43 24.469 5.957 1 94.12 14 GLY B CA 1
ATOM 756 C C . GLY B 1 14 ? -8.406 24.156 4.473 1 94.12 14 GLY B C 1
ATOM 757 O O . GLY B 1 14 ? -9.438 23.812 3.891 1 94.12 14 GLY B O 1
ATOM 758 N N . ARG B 1 15 ? -7.32 24.188 3.787 1 94.12 15 ARG B N 1
ATOM 759 C CA . ARG B 1 15 ? -7.234 24.062 2.334 1 94.12 15 ARG B CA 1
ATOM 760 C C . ARG B 1 15 ? -7.23 22.609 1.905 1 94.12 15 ARG B C 1
ATOM 762 O O . ARG B 1 15 ? -7.672 22.281 0.801 1 94.12 15 ARG B O 1
ATOM 769 N N . ILE B 1 16 ? -6.633 21.766 2.721 1 95.12 16 ILE B N 1
ATOM 770 C CA . ILE B 1 16 ? -6.562 20.344 2.402 1 95.12 16 ILE B CA 1
ATOM 771 C C . ILE B 1 16 ? -7.398 19.562 3.404 1 95.12 16 ILE B C 1
ATOM 773 O O . ILE B 1 16 ? -7.238 19.719 4.617 1 95.12 16 ILE B O 1
ATOM 777 N N . ARG B 1 17 ? -8.312 18.766 2.885 1 96.31 17 ARG B N 1
ATOM 778 C CA . ARG B 1 17 ? -9.203 17.906 3.662 1 96.31 17 ARG B CA 1
ATOM 779 C C . ARG B 1 17 ? -9.055 16.453 3.238 1 96.31 17 ARG B C 1
ATOM 781 O O . ARG B 1 17 ? -9.234 16.109 2.062 1 96.31 17 ARG B O 1
ATOM 788 N N . GLN B 1 18 ? -8.688 15.672 4.215 1 96.88 18 GLN B N 1
ATOM 789 C CA . GLN B 1 18 ? -8.508 14.25 3.947 1 96.88 18 GLN B CA 1
ATOM 790 C C . GLN B 1 18 ? -9.43 13.398 4.82 1 96.88 18 GLN B C 1
ATOM 792 O O . GLN B 1 18 ? -9.484 13.586 6.039 1 96.88 18 GLN B O 1
ATOM 797 N N . GLU B 1 19 ? -10.109 12.484 4.156 1 97.44 19 GLU B N 1
ATOM 798 C CA . GLU B 1 19 ? -10.922 11.516 4.883 1 97.44 19 GLU B CA 1
ATOM 799 C C . GLU B 1 19 ? -10.266 10.141 4.895 1 97.44 19 GLU B C 1
ATOM 801 O O . GLU B 1 19 ? -9.977 9.578 3.836 1 97.44 19 GLU B O 1
ATOM 806 N N . LEU B 1 20 ? -9.945 9.68 6.098 1 96.88 20 LEU B N 1
ATOM 807 C CA . LEU B 1 20 ? -9.531 8.297 6.285 1 96.88 20 LEU B CA 1
ATOM 808 C C . LEU B 1 20 ? -10.742 7.398 6.535 1 96.88 20 LEU B C 1
ATOM 810 O O . LEU B 1 20 ? -11.414 7.52 7.562 1 96.88 20 LEU B O 1
ATOM 814 N N . LEU B 1 21 ? -11 6.488 5.586 1 95.75 21 LEU B N 1
ATOM 815 C CA . LEU B 1 21 ? -12.172 5.625 5.648 1 95.75 21 LEU B CA 1
ATOM 816 C C . LEU B 1 21 ? -11.844 4.301 6.332 1 95.75 21 LEU B C 1
ATOM 818 O O . LEU B 1 21 ? -10.695 3.848 6.293 1 95.75 21 LEU B O 1
ATOM 822 N N . PRO B 1 22 ? -12.844 3.666 6.902 1 92.81 22 PRO B N 1
ATOM 823 C CA . PRO B 1 22 ? -12.609 2.42 7.637 1 92.81 22 PRO B CA 1
ATOM 824 C C . PRO B 1 22 ? -12.148 1.279 6.73 1 92.81 22 PRO B C 1
ATOM 826 O O . PRO B 1 22 ? -11.594 0.288 7.215 1 92.81 22 PRO B O 1
ATOM 829 N N . ASN B 1 23 ? -12.312 1.467 5.5 1 85.38 23 ASN B N 1
ATOM 830 C CA . ASN B 1 23 ? -11.938 0.386 4.59 1 85.38 23 ASN B CA 1
ATOM 831 C C . ASN B 1 23 ? -10.492 0.522 4.117 1 85.38 23 ASN B C 1
ATOM 833 O O . ASN B 1 23 ? -10.07 -0.18 3.197 1 85.38 23 ASN B O 1
ATOM 837 N N . GLY B 1 24 ? -9.828 1.482 4.645 1 89.25 24 GLY B N 1
ATOM 838 C CA . GLY B 1 24 ? -8.414 1.616 4.328 1 89.25 24 GLY B CA 1
ATOM 839 C C . GLY B 1 24 ? -8.156 2.555 3.164 1 89.25 24 GLY B C 1
ATOM 840 O O . GLY B 1 24 ? -7.023 2.652 2.684 1 89.25 24 GLY B O 1
ATOM 841 N N . ARG B 1 25 ? -9.219 3.135 2.746 1 90.62 25 ARG B N 1
ATOM 842 C CA . ARG B 1 25 ? -9.055 4.102 1.667 1 90.62 25 ARG B CA 1
ATOM 843 C C . ARG B 1 25 ? -9.031 5.527 2.209 1 90.62 25 ARG B C 1
ATOM 845 O O . ARG B 1 25 ? -9.523 5.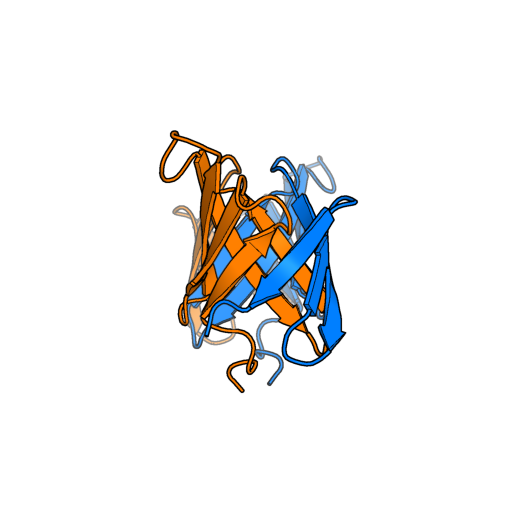789 3.309 1 90.62 25 ARG B O 1
ATOM 852 N N . TYR B 1 26 ? -8.414 6.449 1.501 1 94.38 26 TYR B N 1
ATOM 853 C CA . TYR B 1 26 ? -8.5 7.871 1.811 1 94.38 26 TYR B CA 1
ATOM 854 C C . TYR B 1 26 ? -8.953 8.664 0.59 1 94.38 26 TYR B C 1
ATOM 856 O O . TYR B 1 26 ? -8.789 8.219 -0.546 1 94.38 26 TYR B O 1
ATOM 864 N N . ASP B 1 27 ? -9.594 9.75 0.837 1 96.12 27 ASP B N 1
ATOM 865 C CA . ASP B 1 27 ? -10.023 10.75 -0.137 1 96.12 27 ASP B CA 1
ATOM 866 C C . ASP B 1 27 ? -9.609 12.156 0.299 1 96.12 27 ASP B C 1
ATOM 868 O O . ASP B 1 27 ? -9.938 12.586 1.404 1 96.12 27 ASP B O 1
ATOM 872 N N . GLU B 1 28 ? -8.812 12.797 -0.574 1 95.44 28 GLU B N 1
ATOM 873 C CA . GLU B 1 28 ? -8.281 14.117 -0.234 1 95.44 28 GLU B CA 1
ATOM 874 C C . GLU B 1 28 ? -8.805 15.188 -1.189 1 95.44 28 GLU B C 1
ATOM 876 O O . GLU B 1 28 ? -8.766 15.008 -2.408 1 95.44 28 GLU B O 1
ATOM 881 N N . ALA B 1 29 ? -9.391 16.188 -0.553 1 95.81 29 ALA B N 1
ATOM 882 C CA . ALA B 1 29 ? -9.82 17.375 -1.283 1 95.81 29 ALA B CA 1
ATOM 883 C C . ALA B 1 29 ? -8.852 18.531 -1.065 1 95.81 29 ALA B C 1
ATOM 885 O O . ALA B 1 29 ? -8.328 18.719 0.04 1 95.81 29 ALA B O 1
ATOM 886 N N . ARG B 1 30 ? -8.562 19.234 -2.066 1 94.62 30 ARG B N 1
ATOM 887 C CA . ARG B 1 30 ? -7.711 20.422 -2.012 1 94.62 30 ARG B CA 1
ATOM 888 C C . ARG B 1 30 ? -8.43 21.641 -2.568 1 94.62 30 ARG B C 1
ATOM 890 O O . ARG B 1 30 ? -8.562 21.781 -3.785 1 94.62 30 ARG B O 1
ATOM 897 N N . GLY B 1 31 ? -8.648 22.547 -1.552 1 93.06 31 GLY B N 1
ATOM 898 C CA . GLY B 1 31 ? -9.43 23.688 -1.971 1 93.06 31 GLY B CA 1
ATOM 899 C C . GLY B 1 31 ? -10.766 23.312 -2.582 1 93.06 31 GLY B C 1
ATOM 900 O O . GLY B 1 31 ? -11.578 22.641 -1.948 1 93.06 31 GLY B O 1
ATOM 901 N N . ASN B 1 32 ? -10.938 23.688 -3.793 1 91.5 32 ASN B N 1
ATOM 902 C CA . ASN B 1 32 ? -12.211 23.438 -4.473 1 91.5 32 ASN B CA 1
ATOM 903 C C . ASN B 1 32 ? -12.172 22.109 -5.246 1 91.5 32 ASN B C 1
ATOM 905 O O . ASN B 1 32 ? -13.18 21.703 -5.824 1 91.5 32 ASN B O 1
ATOM 909 N N . ARG B 1 33 ? -11.109 21.594 -5.312 1 92.25 33 ARG B N 1
ATOM 910 C CA . ARG B 1 33 ? -10.984 20.312 -6.008 1 92.25 33 ARG B CA 1
ATOM 911 C C . ARG B 1 33 ? -11.336 19.141 -5.09 1 92.25 33 ARG B C 1
ATOM 913 O O . ARG B 1 33 ? -10.547 18.766 -4.223 1 92.25 33 ARG B O 1
ATOM 920 N N . LYS B 1 34 ? -12.453 18.594 -5.352 1 93.44 34 LYS B N 1
ATOM 921 C CA . 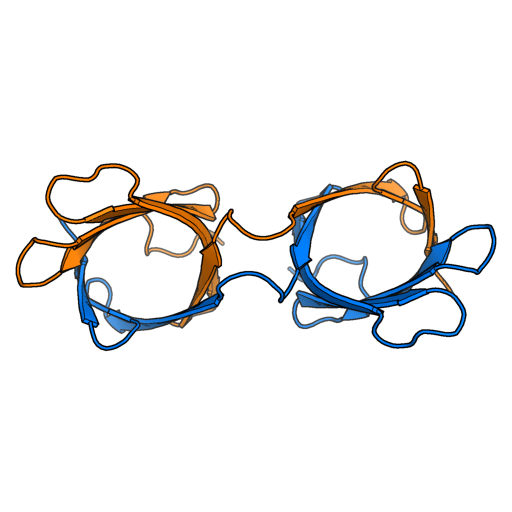LYS B 1 34 ? -12.859 17.422 -4.594 1 93.44 34 LYS B CA 1
ATOM 922 C C . LYS B 1 34 ? -12.133 16.172 -5.094 1 93.44 34 LYS B C 1
ATOM 924 O O . LYS B 1 34 ? -11.781 16.078 -6.27 1 93.44 34 LYS B O 1
ATOM 929 N N . SER B 1 35 ? -11.859 15.273 -4.203 1 94.62 35 SER B N 1
ATOM 930 C CA . SER B 1 35 ? -11.211 14.016 -4.547 1 94.62 35 SER B CA 1
ATOM 931 C C . SER B 1 35 ? -9.961 14.242 -5.379 1 94.62 35 SER B C 1
ATOM 933 O O . SER B 1 35 ? -9.742 13.562 -6.387 1 94.62 35 SER B O 1
ATOM 935 N N . ALA B 1 36 ? -9.25 15.289 -5.102 1 90.88 36 ALA B N 1
ATOM 936 C CA . ALA B 1 36 ? -7.984 15.594 -5.773 1 90.88 36 ALA B CA 1
ATOM 937 C C . ALA B 1 36 ? -7.039 14.398 -5.727 1 90.88 36 ALA B C 1
ATOM 939 O O . ALA B 1 36 ? -6.32 14.133 -6.691 1 90.88 36 ALA B O 1
ATOM 940 N N . TYR B 1 37 ? -6.902 13.766 -4.559 1 89.06 37 TYR B N 1
ATOM 941 C CA . TYR B 1 37 ? -6.09 12.562 -4.379 1 89.06 37 TYR B CA 1
ATOM 942 C C . TYR B 1 37 ? -6.879 11.469 -3.668 1 89.06 37 TYR B C 1
ATOM 944 O O . TYR B 1 37 ? -7.578 11.742 -2.688 1 89.06 37 TYR B O 1
ATOM 952 N N . GLN B 1 38 ? -6.895 10.305 -4.238 1 90.56 38 GLN B N 1
ATOM 953 C CA . GLN B 1 38 ? -7.469 9.102 -3.65 1 90.56 38 GLN B CA 1
ATOM 954 C C . GLN B 1 38 ? -6.453 7.957 -3.641 1 90.56 38 GLN B C 1
ATOM 956 O O . GLN B 1 38 ? -5.566 7.902 -4.492 1 90.56 38 GLN B O 1
ATOM 961 N N . GLY B 1 39 ? -6.613 7.18 -2.613 1 87.69 39 GLY B N 1
ATOM 962 C CA . GLY B 1 39 ? -5.746 6.016 -2.531 1 87.69 39 GLY B CA 1
ATOM 963 C C . GLY B 1 39 ? -5.984 5.176 -1.29 1 87.69 39 GLY B C 1
ATOM 964 O O . GLY B 1 39 ? -7.082 5.191 -0.729 1 87.69 39 GLY B O 1
ATOM 965 N N . ARG B 1 40 ? -5.094 4.379 -1.002 1 87.06 40 ARG B N 1
ATOM 966 C CA . ARG B 1 40 ? -5.148 3.516 0.174 1 87.06 40 ARG B CA 1
ATOM 967 C C . ARG B 1 40 ? -4.188 4.004 1.255 1 87.06 40 ARG B C 1
ATOM 969 O O . ARG B 1 40 ? -3.23 4.723 0.963 1 87.06 40 ARG B O 1
ATOM 976 N N . TYR B 1 41 ? -4.5 3.674 2.453 1 88.44 41 TYR B N 1
ATOM 977 C CA . TYR B 1 41 ? -3.578 3.939 3.553 1 88.44 41 TYR B CA 1
ATOM 978 C C . TYR B 1 41 ? -3.535 2.766 4.523 1 88.44 41 TYR B C 1
ATOM 980 O O . TYR B 1 41 ? -4.449 1.938 4.547 1 88.44 41 TYR B O 1
ATOM 988 N N . GLU B 1 42 ? -2.471 2.643 5.234 1 85.81 42 GLU B N 1
ATOM 989 C CA . GLU B 1 42 ? -2.297 1.708 6.34 1 85.81 42 GLU B CA 1
ATOM 990 C C . GLU B 1 42 ? -1.687 2.4 7.555 1 85.81 42 GLU B C 1
ATOM 992 O O . GLU B 1 42 ? -0.784 3.229 7.418 1 85.81 42 GLU B O 1
ATOM 997 N N . VAL B 1 43 ? -2.223 1.951 8.734 1 89.5 43 VAL B N 1
ATOM 998 C CA . VAL B 1 43 ? -1.691 2.504 9.977 1 89.5 43 VAL B CA 1
ATOM 999 C C . VAL B 1 43 ? -1.008 1.401 10.781 1 89.5 43 VAL B C 1
ATOM 1001 O O . VAL B 1 43 ? -1.585 0.334 11 1 89.5 43 VAL B O 1
ATOM 1004 N N . ARG B 1 44 ? 0.164 1.661 11.211 1 84.25 44 ARG B N 1
ATOM 1005 C CA . ARG B 1 44 ? 0.916 0.827 12.141 1 84.25 44 ARG B CA 1
ATOM 1006 C C . ARG B 1 44 ? 1.376 1.635 13.352 1 84.25 44 ARG B C 1
ATOM 1008 O O . ARG B 1 44 ? 2.328 2.412 13.258 1 84.25 44 ARG B O 1
ATOM 1015 N N . GLY B 1 45 ? 0.668 1.251 14.461 1 91.5 45 GLY B N 1
ATOM 1016 C CA . GLY B 1 45 ? 0.908 2.135 15.586 1 91.5 45 GLY B CA 1
ATOM 1017 C C . GLY B 1 45 ? 0.495 3.568 15.32 1 91.5 45 GLY B C 1
ATOM 1018 O O . GLY B 1 45 ? -0.677 3.844 15.055 1 91.5 45 GLY B O 1
ATOM 1019 N N . ALA B 1 46 ? 1.517 4.457 15.359 1 94.5 46 ALA B N 1
ATOM 1020 C CA . ALA B 1 46 ? 1.234 5.867 15.117 1 94.5 46 ALA B CA 1
ATOM 1021 C C . ALA B 1 46 ? 1.733 6.301 13.742 1 94.5 46 ALA B C 1
ATOM 1023 O O . ALA B 1 46 ? 1.758 7.492 13.43 1 94.5 46 ALA B O 1
ATOM 1024 N N . HIS B 1 47 ? 2.15 5.43 12.922 1 92.56 47 HIS B N 1
ATOM 1025 C CA . HIS B 1 47 ? 2.684 5.719 11.594 1 92.56 47 HIS B CA 1
ATOM 1026 C C . HIS B 1 47 ? 1.679 5.355 10.508 1 92.56 47 HIS B C 1
ATOM 1028 O O . HIS B 1 47 ? 1.035 4.309 10.578 1 92.56 47 HIS B O 1
ATOM 1034 N N . ILE B 1 48 ? 1.607 6.246 9.539 1 93.25 48 ILE B N 1
ATOM 1035 C CA . ILE B 1 48 ? 0.691 5.996 8.43 1 93.25 48 ILE B CA 1
ATOM 1036 C C . ILE B 1 48 ? 1.46 6.012 7.113 1 93.25 48 ILE B C 1
ATOM 1038 O O . ILE B 1 48 ? 2.342 6.848 6.91 1 93.25 48 ILE B O 1
ATOM 1042 N N . ASN B 1 49 ? 1.105 5.129 6.215 1 88.19 49 ASN B N 1
ATOM 1043 C CA . ASN B 1 49 ? 1.568 5.086 4.832 1 88.19 49 ASN B CA 1
ATOM 1044 C C . ASN B 1 49 ? 0.415 5.266 3.85 1 88.19 49 ASN B C 1
ATOM 1046 O O . ASN B 1 49 ? -0.67 4.719 4.051 1 88.19 49 ASN B O 1
ATOM 1050 N N . TYR B 1 50 ? 0.69 6.102 2.812 1 89.06 50 TYR B N 1
ATOM 1051 C CA . TYR B 1 50 ? -0.286 6.359 1.759 1 89.06 50 TYR B CA 1
ATOM 1052 C C . TYR B 1 50 ? 0.186 5.789 0.427 1 89.06 50 TYR B C 1
ATOM 1054 O O . TYR B 1 50 ? 1.373 5.859 0.099 1 89.06 50 TYR B O 1
ATOM 1062 N N . TRP B 1 51 ? -0.808 5.289 -0.358 1 83.38 51 TRP B N 1
ATOM 1063 C CA . TRP B 1 51 ? -0.606 4.852 -1.735 1 83.38 51 TRP B CA 1
ATOM 1064 C C . TRP B 1 51 ? -1.681 5.43 -2.652 1 83.38 51 TRP B C 1
ATOM 1066 O O . TRP B 1 51 ? -2.865 5.117 -2.502 1 83.38 51 TRP B O 1
ATOM 1076 N N . ASP B 1 52 ? -1.192 6.246 -3.557 1 82.12 52 ASP B N 1
ATOM 1077 C CA . ASP B 1 52 ? -2.166 6.828 -4.473 1 82.12 52 ASP B CA 1
ATOM 1078 C C . ASP B 1 52 ? -2.664 5.793 -5.48 1 82.12 52 ASP B C 1
ATOM 1080 O O . ASP B 1 52 ? -1.997 4.781 -5.719 1 82.12 52 ASP B O 1
ATOM 1084 N N . ASP B 1 53 ? -3.859 5.992 -5.938 1 78.75 53 ASP B N 1
ATOM 1085 C CA . ASP B 1 53 ? -4.434 5.086 -6.93 1 78.75 53 ASP B CA 1
ATOM 1086 C C . ASP B 1 53 ? -3.689 5.188 -8.258 1 78.75 53 ASP B C 1
ATOM 1088 O O . ASP B 1 53 ? -3.855 4.34 -9.133 1 78.75 53 ASP B O 1
ATOM 1092 N N . THR B 1 54 ? -3.031 6.238 -8.461 1 71.31 54 THR B N 1
ATOM 1093 C CA .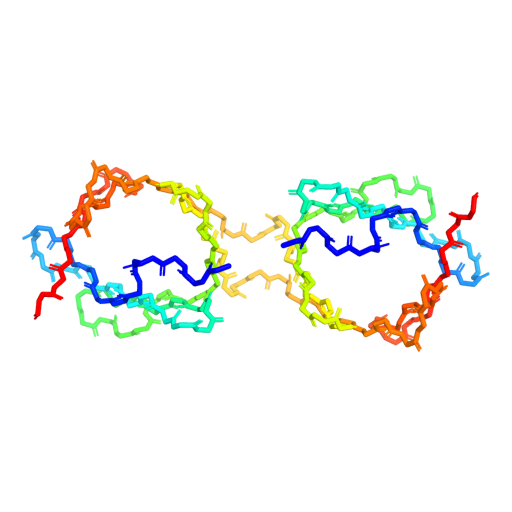 THR B 1 54 ? -2.369 6.402 -9.75 1 71.31 54 THR B CA 1
ATOM 1094 C C . THR B 1 54 ? -1.314 5.32 -9.961 1 71.31 54 THR B C 1
ATOM 1096 O O . THR B 1 54 ? -0.819 5.137 -11.078 1 71.31 54 THR B O 1
ATOM 1099 N N . GLY B 1 55 ? -1.185 4.5 -9.016 1 65.62 55 GLY B N 1
ATOM 1100 C CA . GLY B 1 55 ? -0.25 3.396 -9.18 1 65.62 55 GLY B CA 1
ATOM 1101 C C . GLY B 1 55 ? -0.918 2.111 -9.633 1 65.62 55 GLY B C 1
ATOM 1102 O O . GLY B 1 55 ? -2.146 2.033 -9.695 1 65.62 55 GLY B O 1
ATOM 1103 N N . PHE B 1 56 ? -0.146 1.244 -10.227 1 68.56 56 PHE B N 1
ATOM 1104 C CA . PHE B 1 56 ? -0.627 -0.063 -10.664 1 68.56 56 PHE B CA 1
ATOM 1105 C C . PHE B 1 56 ? -1.039 -0.911 -9.469 1 68.56 56 PHE B C 1
ATOM 1107 O O . PHE B 1 56 ? -0.251 -1.11 -8.539 1 68.56 56 PHE B O 1
ATOM 1114 N N . THR B 1 57 ? -2.385 -1.043 -9.43 1 77.75 57 THR B N 1
ATOM 1115 C CA . THR B 1 57 ? -2.893 -1.982 -8.438 1 77.75 57 THR B CA 1
ATOM 1116 C C . THR B 1 57 ? -3.25 -3.316 -9.086 1 77.75 57 THR B C 1
ATOM 1118 O O . THR B 1 57 ? -3.662 -3.355 -10.25 1 77.75 57 THR B O 1
ATOM 1121 N N . ALA B 1 58 ? -2.863 -4.434 -8.352 1 83.88 58 ALA B N 1
ATOM 1122 C CA . ALA B 1 58 ? -3.285 -5.773 -8.734 1 83.88 58 ALA B CA 1
ATOM 1123 C C . ALA B 1 58 ? -3.82 -6.551 -7.539 1 83.88 58 ALA B C 1
ATOM 1125 O O . ALA B 1 58 ? -3.641 -6.137 -6.391 1 83.88 58 ALA B O 1
ATOM 1126 N N . ASP B 1 59 ? -4.699 -7.508 -7.91 1 91 59 ASP B N 1
ATOM 1127 C CA . ASP B 1 59 ? -5.211 -8.344 -6.828 1 91 59 ASP B CA 1
ATOM 1128 C C . ASP B 1 59 ? -5.176 -9.82 -7.215 1 91 59 ASP B C 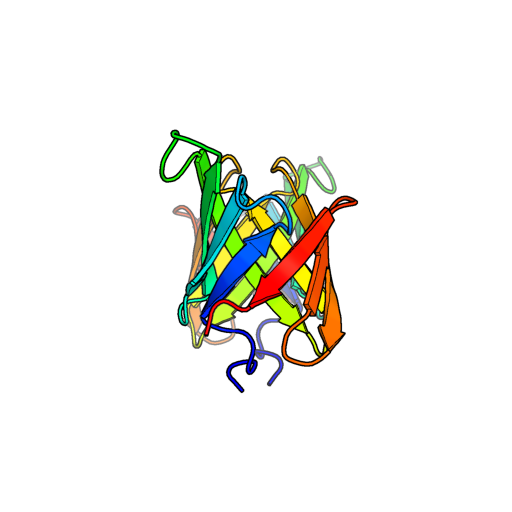1
ATOM 1130 O O . ASP B 1 59 ? -4.867 -10.164 -8.359 1 91 59 ASP B O 1
ATOM 1134 N N . GLY B 1 60 ? -5.387 -10.711 -6.113 1 93.56 60 GLY B N 1
ATOM 1135 C CA . GLY B 1 60 ? -5.426 -12.156 -6.262 1 93.56 60 GLY B CA 1
ATOM 1136 C C . GLY B 1 60 ? -6.109 -12.859 -5.105 1 93.56 60 GLY B C 1
ATOM 1137 O O . GLY B 1 60 ? -6.535 -12.211 -4.145 1 93.56 60 GLY B O 1
ATOM 1138 N N . ASP B 1 61 ? -6.301 -14.086 -5.305 1 95.88 61 ASP B N 1
ATOM 1139 C CA . ASP B 1 61 ? -6.934 -14.906 -4.277 1 95.88 61 ASP B CA 1
ATOM 1140 C C . ASP B 1 61 ? -6.125 -16.172 -4.012 1 95.88 61 ASP B C 1
ATOM 1142 O O . ASP B 1 61 ? -5.754 -16.891 -4.945 1 95.88 61 ASP B O 1
ATOM 1146 N N . PHE B 1 62 ? -5.883 -16.328 -2.709 1 97.06 62 PHE B N 1
ATOM 1147 C CA . PHE B 1 62 ? -5.355 -17.625 -2.311 1 97.06 62 PHE B CA 1
ATOM 1148 C C . PHE B 1 62 ? -6.461 -18.672 -2.305 1 97.06 62 PHE B C 1
ATOM 1150 O O . PHE B 1 62 ? -7.367 -18.625 -1.47 1 97.06 62 PHE B O 1
ATOM 1157 N N . VAL B 1 63 ? -6.387 -19.625 -3.188 1 97.25 63 VAL B N 1
ATOM 1158 C CA . VAL B 1 63 ? -7.457 -20.609 -3.287 1 97.25 63 VAL B CA 1
ATOM 1159 C C . VAL B 1 63 ? -7.137 -21.812 -2.4 1 97.25 63 VAL B C 1
ATOM 1161 O O . VAL B 1 63 ? -8.008 -22.641 -2.129 1 97.25 63 VAL B O 1
ATOM 1164 N N . SER B 1 64 ? -5.93 -21.938 -1.945 1 96.69 64 SER B N 1
ATOM 1165 C CA . SER B 1 64 ? -5.441 -22.844 -0.915 1 96.69 64 SER B CA 1
ATOM 1166 C C . SER B 1 64 ? -4.199 -22.281 -0.23 1 96.69 64 SER B C 1
ATOM 1168 O O . SER B 1 64 ? -3.775 -21.156 -0.515 1 96.69 64 SER B O 1
ATOM 1170 N N . ALA B 1 65 ? -3.57 -23.047 0.684 1 95.94 65 ALA B N 1
ATOM 1171 C CA . ALA B 1 65 ? -2.361 -22.625 1.385 1 95.94 65 ALA B CA 1
ATOM 1172 C C . ALA B 1 65 ? -1.176 -22.531 0.428 1 95.94 65 ALA B C 1
ATOM 1174 O O . ALA B 1 65 ? -0.184 -21.859 0.72 1 95.94 65 ALA B O 1
ATOM 1175 N N . ASN B 1 66 ? -1.321 -23.156 -0.745 1 97.56 66 ASN B N 1
ATOM 1176 C CA . ASN B 1 66 ? -0.163 -23.234 -1.628 1 97.56 66 ASN B CA 1
ATOM 1177 C C . ASN B 1 66 ? -0.517 -22.828 -3.055 1 97.56 66 ASN B C 1
ATOM 1179 O O . ASN B 1 66 ? 0.234 -23.109 -3.99 1 97.56 66 ASN B O 1
ATOM 1183 N N . GLU B 1 67 ? -1.551 -22.219 -3.199 1 97.62 67 GLU B N 1
ATOM 1184 C CA . GLU B 1 67 ? -1.965 -21.797 -4.535 1 97.62 67 GLU B CA 1
ATOM 1185 C C . GLU B 1 67 ? -2.568 -20.391 -4.52 1 97.62 67 GLU B C 1
ATOM 1187 O O . GLU B 1 67 ? -3.457 -20.109 -3.713 1 97.62 67 GLU B O 1
ATOM 1192 N N . LEU B 1 68 ? -2.035 -19.5 -5.395 1 97.5 68 LEU B N 1
ATOM 1193 C CA . LEU B 1 68 ? -2.463 -18.109 -5.547 1 97.5 68 LEU B CA 1
ATOM 1194 C C . LEU B 1 68 ? -2.896 -17.828 -6.984 1 97.5 68 LEU B C 1
ATOM 1196 O O . LEU B 1 68 ? -2.17 -18.141 -7.93 1 97.5 68 LEU B O 1
ATOM 1200 N N . HIS B 1 69 ? -4.094 -17.375 -7.215 1 96.25 69 HIS B N 1
ATOM 1201 C CA . HIS B 1 69 ? -4.57 -16.875 -8.5 1 96.25 69 HIS B CA 1
ATOM 1202 C C . HIS B 1 69 ? -4.48 -15.352 -8.562 1 96.25 69 HIS B C 1
ATOM 1204 O O . HIS B 1 69 ? -5.078 -14.656 -7.738 1 96.25 69 HIS B O 1
ATOM 1210 N N . HIS B 1 70 ? -3.713 -14.906 -9.555 1 92.69 70 HIS B N 1
ATOM 1211 C CA . HIS B 1 70 ? -3.492 -13.469 -9.695 1 92.69 70 HIS B CA 1
ATOM 1212 C C . HIS B 1 70 ? -3.25 -13.094 -11.148 1 92.69 70 HIS B C 1
ATOM 1214 O O . HIS B 1 70 ? -2.371 -13.656 -11.805 1 92.69 70 HIS B O 1
ATOM 1220 N N . GLY B 1 71 ? -3.975 -12.086 -11.617 1 85.75 71 GLY B N 1
ATOM 1221 C CA . GLY B 1 71 ? -3.736 -11.547 -12.945 1 85.75 71 GLY B CA 1
ATOM 1222 C C . GLY B 1 71 ? -3.818 -12.594 -14.039 1 85.75 71 GLY B C 1
ATOM 1223 O O . GLY B 1 71 ? -3.043 -12.555 -15 1 85.75 71 GLY B O 1
ATOM 1224 N N . GLY B 1 72 ? -4.633 -13.508 -13.875 1 88.38 72 GLY B N 1
ATOM 1225 C CA . GLY B 1 72 ? -4.762 -14.555 -14.875 1 88.38 72 GLY B CA 1
ATOM 1226 C C . GLY B 1 72 ? -3.723 -15.648 -14.727 1 88.38 72 GLY B C 1
ATOM 1227 O O . GLY B 1 72 ? -3.748 -16.641 -15.469 1 88.38 72 GLY B O 1
ATOM 1228 N N . MET B 1 73 ? -2.887 -15.484 -13.781 1 93.62 73 MET B N 1
ATOM 1229 C CA . MET B 1 73 ? -1.835 -16.469 -13.555 1 93.62 73 MET B CA 1
ATOM 1230 C C . MET B 1 73 ? -2.113 -17.297 -12.305 1 93.62 73 MET B C 1
ATOM 1232 O O . MET B 1 73 ? -2.887 -16.875 -11.438 1 93.62 73 MET B O 1
ATOM 1236 N N . THR B 1 74 ? -1.494 -18.453 -12.289 1 95.75 74 THR B N 1
ATOM 1237 C CA . THR B 1 74 ? -1.497 -19.312 -11.109 1 95.75 74 THR B CA 1
ATOM 1238 C C . THR B 1 74 ? -0.084 -19.469 -10.555 1 95.75 74 THR B C 1
ATOM 1240 O O . THR B 1 74 ? 0.83 -19.875 -11.281 1 95.75 74 THR B O 1
ATOM 1243 N N . PHE B 1 75 ? 0.034 -19.047 -9.312 1 97.44 75 PHE B N 1
ATOM 1244 C CA . PHE B 1 75 ? 1.297 -19.203 -8.602 1 97.44 75 PHE B CA 1
ATOM 1245 C C . PHE B 1 75 ? 1.223 -20.359 -7.609 1 97.44 75 PHE B C 1
ATOM 1247 O O . PHE B 1 75 ? 0.165 -20.625 -7.035 1 97.44 75 PHE B O 1
ATOM 1254 N N . TYR B 1 76 ? 2.354 -20.969 -7.406 1 97.69 76 TYR B N 1
ATOM 1255 C CA . TYR B 1 76 ? 2.498 -22.016 -6.398 1 97.69 76 TYR B CA 1
ATOM 1256 C C . TYR B 1 76 ? 3.59 -21.656 -5.398 1 97.69 76 TYR B C 1
ATOM 1258 O O . TYR B 1 76 ? 4.633 -21.109 -5.773 1 97.69 76 TYR B O 1
ATOM 1266 N N . ARG B 1 77 ? 3.266 -21.984 -4.195 1 97.25 77 ARG B N 1
ATOM 1267 C CA . ARG B 1 77 ? 4.246 -21.719 -3.146 1 97.25 77 ARG B CA 1
ATOM 1268 C C . ARG B 1 77 ? 5.469 -22.625 -3.299 1 97.25 77 ARG B C 1
ATOM 1270 O O . ARG B 1 77 ? 5.34 -23.828 -3.506 1 97.25 77 ARG B O 1
ATOM 1277 N N . GLU B 1 78 ? 6.586 -21.891 -3.301 1 92.94 78 GLU B N 1
ATOM 1278 C CA . GLU B 1 78 ? 7.805 -22.703 -3.355 1 92.94 78 GLU B CA 1
ATOM 1279 C C . GLU B 1 78 ? 8.203 -23.188 -1.968 1 92.94 78 GLU B C 1
ATOM 1281 O O . GLU B 1 78 ? 8.195 -22.422 -1.003 1 92.94 78 GLU B O 1
ATOM 1286 N N . LYS B 1 79 ? 8.242 -24.5 -1.713 1 75.38 79 LYS B N 1
ATOM 1287 C CA . LYS B 1 79 ? 8.672 -25.172 -0.486 1 75.38 79 LYS B CA 1
ATOM 1288 C C . LYS B 1 79 ? 10.172 -25 -0.263 1 75.38 79 LYS B C 1
ATOM 1290 O O . LYS B 1 79 ? 10.938 -24.906 -1.223 1 75.38 79 LYS B O 1
#

InterPro domains:
  IPR020955 Uncharacterised protein family Atu4866 [PF11512] (2-77)
  IPR038646 Atu4866-like superfamily [G3DSA:2.40.128.290] (1-79)

Sequence (158 aa):
MQHPYVGIWVTADGRIRQELLPNGRYDEARGNRKSAYQGRYEVRGAHINYWDDTGFTADGDFVSANELHHGGMTFYREKMQHPYVGIWVTADGRIRQELLPNGRYDEARGNRKSAYQGRYEVRGAHINYWDDTGFTADGDFVSANELHHGGMTFYREK

Solvent-accessible surface area (backbone atoms only — not comparable to full-atom values): 8509 Å² total; per-residue (Å²): 130,85,69,92,69,59,42,40,32,27,28,86,84,61,43,38,39,34,35,39,43,91,85,34,35,35,40,24,25,47,68,85,37,69,64,67,46,46,29,39,43,50,74,57,92,50,35,37,43,37,37,38,55,89,20,61,68,50,55,34,37,45,82,48,98,50,34,35,40,38,87,91,40,54,30,32,56,59,130,131,85,71,91,69,58,42,41,30,28,29,86,84,62,45,39,39,34,35,37,42,92,84,34,35,36,41,26,26,46,66,86,37,68,63,67,45,46,28,38,45,50,74,57,92,49,36,37,42,37,38,40,57,89,20,62,69,50,55,33,36,43,81,49,98,51,33,35,40,39,86,91,39,54,29,32,56,59,128

Nearest PDB structures (foldseek):
  2jmb-assembly1_A  TM=5.997E-01  e=1.778E-10  Agrobacterium fabrum str. C58
  4gq1-assembly1_A  TM=4.288E-01  e=8.485E+00  Schizosaccharomyces pombe
  2jmb-assembly1_A  TM=5.991E-01  e=2.045E-10  Agrobacterium fabrum str. C58
  4gq1-assembly1_A  TM=4.288E-01  e=8.455E+00  Schizosaccharomyces pombe